Protein AF-A0A1C6E9Y8-F1 (afdb_monomer)

Secondary structure (DSSP, 8-state):
-HHHHHHHHHH-S-HHHHHHHS-GGGTTTTT-TTHHHH----HHHHHHHHHHHHHHTTTTSPPP-PPPP-S-EEEEE--SHHHHHHHHHHHHTT-EEEEEESSSSTTHHHHHS-TT----THHHHSSS----GGGEEE-

Foldseek 3Di:
DQVVLVVLVVVDVCLLQCLQPPPLCVPVQVPAPCCVPPGGDSVSVVSNVSVVVCLVVVVVHDDLDADAAPPAEEEFEALEPVSSRVQVVCRSPRYHYAYEYQDPDRHVVVPPPDPPRDPDPCVVVRDDPCPDPVSYDHD

Nearest PDB structures (foldseek):
  5vj7-assembly1_A  TM=9.027E-01  e=1.328E-08  Pyrococcus furiosus COM1
  5jca-assembly1_L  TM=9.105E-01  e=2.380E-08  Pyrococcus furiosus
  8oh5-assembly1_C  TM=9.027E-01  e=2.982E-07  Sporomusa ovata DSM 2662
  6s6s-assembly1_F  TM=8.915E-01  e=1.366E-05  Az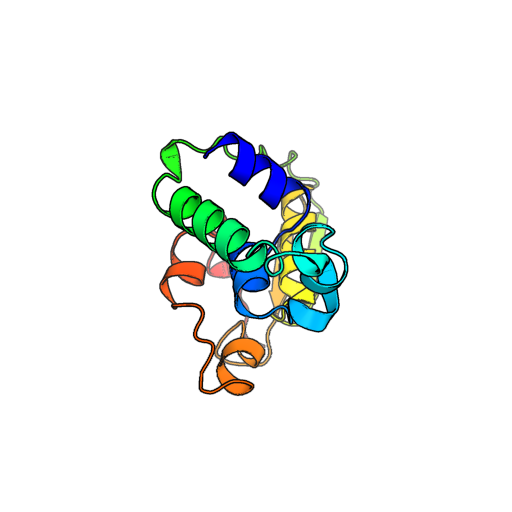ospirillum brasilense
  7mfm-assembly1_I  TM=8.748E-01  e=1.457E-05  Bacillus subtilis

pLDDT: mean 73.69, std 21.44, range [26.52, 92.94]

Sequence (139 aa):
MAAAHVILKSTSNLPAIHGRVRPQESQCGSKCVWGIKAGPVAIGRLEQYVEEWGMVHAEELRKAEAMPANGKKVAVVGSGPAGLTCAGDLAALGYQVTIYEARHTPVACWYTASRSFVCPRRWYGGGAPRWRPSAWRCG

Radius of gyration: 16.83 Å; Cα contacts (8 Å, |Δi|>4): 158; chains: 1; bounding box: 31×36×51 Å

Solvent-accessible surface area (backbone atoms only — not comparable to full-atom values): 8330 Å² total; per-residue (Å²): 107,64,70,59,37,54,56,48,52,76,78,35,88,53,46,69,50,51,26,73,71,54,65,42,76,81,42,75,32,59,72,28,76,53,34,78,79,79,49,44,66,64,55,39,57,52,44,28,49,39,39,56,51,42,68,75,44,49,88,79,44,83,74,80,79,57,43,72,73,67,86,46,77,46,80,38,80,38,50,46,72,68,35,48,44,53,45,51,54,41,38,45,65,12,36,51,62,31,49,34,34,88,54,97,52,75,44,51,75,57,66,69,76,39,98,80,59,78,79,59,71,64,67,77,73,68,71,61,79,82,72,54,76,87,40,58,51,76,113

Structure (mmCIF, N/CA/C/O backbone):
data_AF-A0A1C6E9Y8-F1
#
_entry.id   AF-A0A1C6E9Y8-F1
#
loop_
_atom_site.group_PDB
_atom_site.id
_atom_site.type_symbol
_atom_site.label_atom_id
_atom_site.label_alt_id
_atom_site.label_comp_id
_atom_site.label_asym_id
_atom_site.label_entity_id
_atom_site.label_seq_id
_atom_site.pdbx_PDB_ins_code
_atom_site.Cartn_x
_atom_site.Cartn_y
_atom_site.Cartn_z
_atom_site.occupancy
_atom_site.B_iso_or_equiv
_atom_site.auth_seq_id
_atom_site.auth_comp_id
_atom_site.auth_asym_id
_atom_site.auth_atom_id
_atom_site.pdbx_PDB_model_num
ATOM 1 N N . MET A 1 1 ? 16.032 8.789 -3.364 1.00 84.00 1 MET A N 1
ATOM 2 C CA . MET A 1 1 ? 15.084 7.673 -3.145 1.00 84.00 1 MET A CA 1
ATOM 3 C C . MET A 1 1 ? 13.882 8.074 -2.288 1.00 84.00 1 MET A C 1
ATOM 5 O O . MET A 1 1 ? 12.774 7.700 -2.646 1.00 84.00 1 MET A O 1
ATOM 9 N N . ALA A 1 2 ? 14.045 8.913 -1.255 1.00 85.62 2 ALA A N 1
ATOM 10 C CA . ALA A 1 2 ? 12.938 9.392 -0.411 1.00 85.62 2 ALA A CA 1
ATOM 11 C C . ALA A 1 2 ? 11.728 9.976 -1.176 1.00 85.62 2 ALA A C 1
ATOM 13 O O . ALA A 1 2 ? 10.596 9.578 -0.924 1.00 85.62 2 ALA A O 1
ATOM 14 N N . ALA A 1 3 ? 11.947 10.858 -2.161 1.00 88.00 3 ALA A N 1
ATOM 15 C CA . ALA A 1 3 ? 10.851 11.427 -2.958 1.00 88.00 3 ALA A CA 1
ATOM 16 C C . ALA A 1 3 ? 10.054 10.359 -3.734 1.00 88.00 3 ALA A C 1
ATOM 18 O O . ALA A 1 3 ? 8.828 10.405 -3.773 1.00 88.00 3 ALA A O 1
ATOM 19 N N . ALA A 1 4 ? 10.742 9.360 -4.298 1.00 89.62 4 ALA A N 1
ATOM 20 C CA . ALA A 1 4 ? 10.094 8.248 -4.989 1.00 89.62 4 ALA A CA 1
ATOM 21 C C . ALA A 1 4 ? 9.260 7.395 -4.020 1.00 89.62 4 ALA A C 1
ATOM 23 O O . ALA A 1 4 ? 8.144 7.013 -4.356 1.00 89.62 4 ALA A O 1
ATOM 24 N N . HIS A 1 5 ? 9.757 7.156 -2.803 1.00 88.75 5 HIS A N 1
ATOM 25 C CA . HIS A 1 5 ? 9.009 6.435 -1.773 1.00 88.75 5 HIS A CA 1
ATOM 26 C C . HIS A 1 5 ? 7.716 7.168 -1.379 1.00 88.75 5 HIS A C 1
ATOM 28 O O . HIS A 1 5 ? 6.664 6.544 -1.276 1.00 88.75 5 HIS A O 1
ATOM 34 N N . VAL A 1 6 ? 7.764 8.498 -1.233 1.00 87.25 6 VAL A N 1
ATOM 35 C CA . VAL A 1 6 ? 6.569 9.313 -0.944 1.00 87.25 6 VAL A CA 1
ATOM 36 C C . VAL A 1 6 ? 5.532 9.208 -2.069 1.00 87.25 6 VAL A C 1
ATOM 38 O O . VAL A 1 6 ? 4.350 9.029 -1.786 1.00 87.25 6 VAL A O 1
ATOM 41 N N . ILE A 1 7 ? 5.959 9.261 -3.336 1.00 89.50 7 ILE A N 1
ATOM 42 C CA . ILE A 1 7 ? 5.064 9.118 -4.500 1.00 89.50 7 ILE A CA 1
ATOM 43 C C . ILE A 1 7 ? 4.460 7.705 -4.579 1.00 89.50 7 ILE A C 1
ATOM 45 O O . ILE A 1 7 ? 3.283 7.537 -4.893 1.00 89.50 7 ILE A O 1
ATOM 49 N N . LEU A 1 8 ? 5.243 6.668 -4.277 1.00 88.81 8 LEU A N 1
ATOM 50 C CA . LEU A 1 8 ? 4.727 5.298 -4.255 1.00 88.81 8 LEU A CA 1
ATOM 51 C C . LEU A 1 8 ? 3.692 5.106 -3.143 1.00 88.81 8 LEU A C 1
ATOM 53 O O . LEU A 1 8 ? 2.631 4.534 -3.389 1.00 88.81 8 LEU A O 1
ATOM 57 N N . LYS A 1 9 ? 3.952 5.638 -1.944 1.00 85.38 9 LYS A N 1
ATOM 58 C CA . LYS A 1 9 ? 3.001 5.569 -0.829 1.00 85.38 9 LYS A CA 1
ATOM 59 C C . LYS A 1 9 ? 1.746 6.410 -1.022 1.00 85.38 9 LYS A C 1
ATOM 61 O O . LYS A 1 9 ? 0.713 6.049 -0.473 1.00 85.38 9 LYS A O 1
ATOM 66 N N . SER A 1 10 ? 1.800 7.504 -1.782 1.00 85.06 10 SER A N 1
ATOM 67 C CA . SER A 1 10 ? 0.606 8.327 -2.020 1.00 85.06 10 SER A CA 1
ATOM 68 C C . SER A 1 10 ? -0.418 7.647 -2.932 1.00 85.06 10 SER A C 1
ATOM 70 O O . SER A 1 10 ? -1.597 7.979 -2.883 1.00 85.06 10 SER A O 1
ATOM 72 N N . THR A 1 11 ? 0.022 6.694 -3.757 1.00 86.88 11 THR A N 1
ATOM 73 C CA . THR A 1 11 ? -0.838 5.978 -4.711 1.00 86.88 11 THR A CA 1
ATOM 74 C C . THR A 1 11 ? -1.203 4.572 -4.252 1.00 86.88 11 THR A C 1
ATOM 76 O O . THR A 1 11 ? -2.167 3.990 -4.750 1.00 86.88 11 THR A O 1
ATOM 79 N N . SER A 1 12 ? -0.443 3.996 -3.317 1.00 85.56 12 SER A N 1
ATOM 80 C CA . SER A 1 12 ? -0.657 2.630 -2.868 1.00 85.56 12 SER A CA 1
ATOM 81 C C . SER A 1 12 ? -0.251 2.404 -1.418 1.00 85.56 12 SER A C 1
ATOM 83 O O . SER A 1 12 ? 0.848 2.755 -1.000 1.00 85.56 12 SER A O 1
ATOM 85 N N . ASN A 1 13 ? -1.099 1.685 -0.680 1.00 83.44 13 ASN A N 1
ATOM 86 C CA . ASN A 1 13 ? -0.827 1.304 0.707 1.00 83.44 13 ASN A CA 1
ATOM 87 C C . ASN A 1 13 ? 0.090 0.079 0.847 1.00 83.44 13 ASN A C 1
ATOM 89 O O . ASN A 1 13 ? 0.603 -0.171 1.935 1.00 83.44 13 ASN A O 1
ATOM 93 N N . LEU A 1 14 ? 0.289 -0.704 -0.224 1.00 84.31 14 LEU A N 1
ATOM 94 C CA . LEU A 1 14 ? 1.031 -1.976 -0.192 1.00 84.31 14 LEU A CA 1
ATOM 95 C C . LEU A 1 14 ? 2.096 -2.107 -1.313 1.00 84.31 14 LEU A C 1
ATOM 97 O O . LEU A 1 14 ? 2.175 -3.156 -1.965 1.00 84.31 14 LEU A O 1
ATOM 101 N N . PRO A 1 15 ? 2.953 -1.092 -1.549 1.00 81.94 15 PRO A N 1
ATOM 102 C CA . PRO A 1 15 ? 3.940 -1.109 -2.639 1.00 81.94 15 PRO A CA 1
ATOM 103 C C . PRO A 1 15 ? 4.961 -2.252 -2.502 1.00 81.94 15 PRO A C 1
ATOM 105 O O . PRO A 1 15 ? 5.311 -2.889 -3.495 1.00 81.94 15 PRO A O 1
ATOM 108 N N . ALA A 1 16 ? 5.335 -2.604 -1.264 1.00 79.19 16 ALA A N 1
ATOM 109 C CA . ALA A 1 16 ? 6.188 -3.752 -0.932 1.00 79.19 16 ALA A CA 1
ATOM 110 C C . ALA A 1 16 ? 5.721 -5.070 -1.562 1.00 79.19 16 ALA A C 1
ATOM 112 O O . ALA A 1 16 ? 6.513 -5.968 -1.857 1.00 79.19 16 ALA A O 1
ATOM 113 N N . ILE A 1 17 ? 4.407 -5.218 -1.684 1.00 78.12 17 ILE A N 1
ATOM 114 C CA . ILE A 1 17 ? 3.774 -6.450 -2.122 1.00 78.12 17 ILE A CA 1
ATOM 115 C C . ILE A 1 17 ? 3.512 -6.372 -3.619 1.00 78.12 17 ILE A C 1
ATOM 117 O O . ILE A 1 17 ? 3.854 -7.295 -4.356 1.00 78.12 17 ILE A O 1
ATOM 121 N N . HIS A 1 18 ? 2.977 -5.242 -4.078 1.00 82.88 18 HIS A N 1
ATOM 122 C CA . HIS A 1 18 ? 2.643 -5.008 -5.477 1.00 82.88 18 HIS A CA 1
ATOM 123 C C . HIS A 1 18 ? 3.819 -5.212 -6.435 1.00 82.88 18 HIS A C 1
ATOM 125 O O . HIS A 1 18 ? 3.610 -5.770 -7.512 1.00 82.88 18 HIS A O 1
ATOM 131 N N . GLY A 1 19 ? 5.040 -4.847 -6.035 1.00 82.25 19 GLY A N 1
ATOM 132 C CA . GLY A 1 19 ? 6.234 -5.085 -6.849 1.00 82.25 19 GLY A CA 1
ATOM 133 C C . GLY A 1 19 ? 6.574 -6.570 -7.054 1.00 82.25 19 GLY A C 1
ATOM 134 O O . GLY A 1 19 ? 7.202 -6.919 -8.050 1.00 82.25 19 GLY A O 1
ATOM 135 N N . ARG A 1 20 ? 6.129 -7.455 -6.146 1.00 80.38 20 ARG A N 1
ATOM 136 C CA . ARG A 1 20 ? 6.482 -8.888 -6.132 1.00 80.38 20 ARG A CA 1
ATOM 137 C C . ARG A 1 20 ? 5.422 -9.799 -6.742 1.00 80.38 20 ARG A C 1
ATOM 139 O O . ARG A 1 20 ? 5.781 -10.768 -7.397 1.00 80.38 20 ARG A O 1
ATOM 146 N N . VAL A 1 21 ? 4.139 -9.525 -6.492 1.00 81.19 21 VAL A N 1
ATOM 147 C CA . VAL A 1 21 ? 3.044 -10.445 -6.870 1.00 81.19 21 VAL A CA 1
ATOM 148 C C . VAL A 1 21 ? 2.250 -10.010 -8.095 1.00 81.19 21 VAL A C 1
ATOM 150 O O . VAL A 1 21 ? 1.511 -10.823 -8.646 1.00 81.19 21 VAL A O 1
ATOM 153 N N . ARG A 1 22 ? 2.332 -8.740 -8.517 1.00 82.25 22 ARG A N 1
ATOM 154 C CA . ARG A 1 22 ? 1.536 -8.291 -9.666 1.00 82.25 22 ARG A CA 1
ATOM 155 C C . ARG A 1 22 ? 2.084 -8.902 -10.961 1.00 82.25 22 ARG A C 1
ATOM 157 O O . ARG A 1 22 ? 3.275 -8.717 -11.218 1.00 82.25 22 ARG A O 1
ATOM 164 N N . PRO A 1 23 ? 1.237 -9.534 -11.798 1.00 87.38 23 PRO A N 1
ATOM 165 C CA . PRO A 1 23 ? 1.635 -10.025 -13.117 1.00 87.38 23 PRO A CA 1
ATOM 166 C C . PRO A 1 23 ? 1.927 -8.838 -14.045 1.00 87.38 23 PRO A C 1
ATOM 168 O O . PRO A 1 23 ? 1.019 -8.233 -14.625 1.00 87.38 23 PRO A O 1
ATOM 171 N N . GLN A 1 24 ? 3.204 -8.465 -14.145 1.00 87.62 24 GLN A N 1
ATOM 172 C CA . GLN A 1 24 ? 3.677 -7.272 -14.859 1.00 87.62 24 GLN A CA 1
ATOM 173 C C . GLN A 1 24 ? 3.380 -7.356 -16.362 1.00 87.62 24 GLN A C 1
ATOM 175 O O . GLN A 1 24 ? 3.048 -6.351 -16.994 1.00 87.62 24 GLN A O 1
ATOM 180 N N . GLU A 1 25 ? 3.440 -8.567 -16.906 1.00 84.69 25 GLU A N 1
ATOM 181 C CA . GLU A 1 25 ? 3.184 -8.925 -18.299 1.00 84.69 25 GLU A CA 1
ATOM 182 C C . GLU A 1 25 ? 1.748 -8.652 -18.760 1.00 84.69 25 GLU A C 1
ATOM 184 O O . GLU A 1 25 ? 1.523 -8.473 -19.951 1.00 84.69 25 GLU A O 1
ATOM 189 N N . SER A 1 26 ? 0.788 -8.567 -17.835 1.00 88.31 26 SER A N 1
ATOM 190 C CA . SER A 1 26 ? -0.619 -8.255 -18.137 1.00 88.31 26 SER A CA 1
ATOM 191 C C . SER A 1 26 ? -1.021 -6.824 -17.758 1.00 88.31 26 SER A C 1
ATOM 193 O O . SER A 1 26 ? -2.119 -6.376 -18.079 1.00 88.31 26 SER A O 1
ATOM 195 N N . GLN A 1 27 ? -0.141 -6.093 -17.064 1.00 90.38 27 GLN A N 1
ATOM 196 C CA . GLN A 1 27 ? -0.440 -4.781 -16.483 1.00 90.38 27 GLN A CA 1
ATOM 197 C C . GLN A 1 27 ? 0.521 -3.707 -17.005 1.00 90.38 27 GLN A C 1
ATOM 199 O O . GLN A 1 27 ? 0.693 -3.571 -18.214 1.00 90.38 27 GLN A O 1
ATOM 204 N N . CYS A 1 28 ? 1.124 -2.902 -16.126 1.00 89.19 28 CYS A N 1
ATOM 205 C CA . CYS A 1 28 ? 1.953 -1.756 -16.501 1.00 89.19 28 CYS A CA 1
ATOM 206 C C . CYS A 1 28 ? 3.114 -2.118 -17.446 1.00 89.19 28 CYS A C 1
ATOM 208 O O . CYS A 1 28 ? 3.436 -1.321 -18.325 1.00 89.19 28 CYS A O 1
ATOM 210 N N . GLY A 1 29 ? 3.684 -3.324 -17.339 1.00 86.56 29 GLY A N 1
ATOM 211 C CA . GLY A 1 29 ? 4.717 -3.815 -18.254 1.00 86.56 29 GLY A CA 1
ATOM 212 C C . GLY A 1 29 ? 4.213 -4.043 -19.683 1.0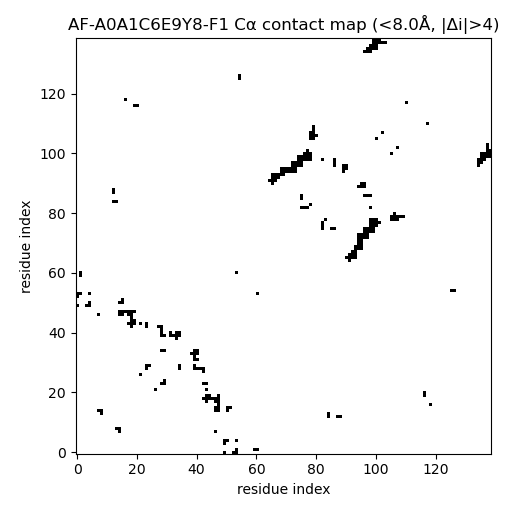0 86.56 29 GLY A C 1
ATOM 213 O O . GLY A 1 29 ? 4.924 -3.718 -20.631 1.00 86.56 29 GLY A O 1
ATOM 214 N N . SER A 1 30 ? 2.970 -4.509 -19.852 1.00 87.75 30 SER A N 1
ATOM 215 C CA . SER A 1 30 ? 2.364 -4.775 -21.172 1.00 87.75 30 SER A CA 1
ATOM 216 C C . SER A 1 30 ? 2.214 -3.523 -22.040 1.00 87.75 30 SER A C 1
ATOM 218 O O . SER A 1 30 ? 2.314 -3.589 -23.261 1.00 87.75 30 SER A O 1
ATOM 220 N N . LYS A 1 31 ? 2.004 -2.363 -21.406 1.00 90.62 31 LYS A N 1
ATOM 22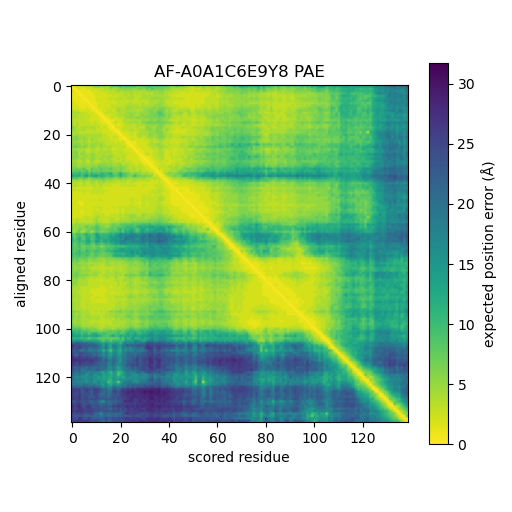1 C CA . LYS A 1 31 ? 1.792 -1.069 -22.076 1.00 90.62 31 LYS A CA 1
ATOM 222 C C . LYS A 1 31 ? 3.071 -0.236 -22.183 1.00 90.62 31 LYS A C 1
ATOM 224 O O . LYS A 1 31 ? 3.021 0.932 -22.561 1.00 90.62 31 LYS A O 1
ATOM 229 N N . CYS A 1 32 ? 4.220 -0.800 -21.817 1.00 91.62 32 CYS A N 1
ATOM 230 C CA . CYS A 1 32 ? 5.487 -0.087 -21.854 1.00 91.62 32 CYS A CA 1
ATOM 231 C C . CYS A 1 32 ? 5.938 0.129 -23.306 1.00 91.62 32 CYS A C 1
ATOM 233 O O . CYS A 1 32 ? 6.221 -0.831 -24.017 1.00 91.62 32 CYS A O 1
ATOM 235 N N . VAL A 1 33 ? 6.092 1.389 -23.729 1.00 91.81 33 VAL A N 1
ATOM 236 C CA . VAL A 1 33 ? 6.566 1.740 -25.085 1.00 91.81 33 VAL A CA 1
ATOM 237 C C . VAL A 1 33 ? 7.958 1.159 -25.368 1.00 91.81 33 VAL A C 1
ATOM 239 O O . VAL A 1 33 ? 8.247 0.736 -26.484 1.00 91.81 33 VAL A O 1
ATOM 242 N N . TRP A 1 34 ? 8.811 1.070 -24.342 1.00 88.94 34 TRP A N 1
ATOM 243 C CA . TRP A 1 34 ? 10.135 0.449 -24.450 1.00 88.94 34 TRP A CA 1
ATOM 244 C C . TRP A 1 34 ? 10.066 -1.070 -24.689 1.00 88.94 34 TRP A C 1
ATOM 246 O O . TRP A 1 34 ? 10.946 -1.641 -25.337 1.00 88.94 34 TRP A O 1
ATOM 256 N N . GLY A 1 35 ? 8.962 -1.697 -24.260 1.00 85.25 35 GLY A N 1
ATOM 257 C CA . GLY A 1 35 ? 8.653 -3.107 -24.490 1.00 85.25 35 GLY A CA 1
ATOM 258 C C . GLY A 1 35 ? 8.633 -3.506 -25.961 1.00 85.25 35 GLY A C 1
ATOM 259 O O . GLY A 1 35 ? 8.991 -4.633 -26.277 1.00 85.25 35 GLY A O 1
ATOM 260 N N . ILE A 1 36 ? 8.317 -2.567 -26.858 1.00 84.31 36 ILE A N 1
ATOM 261 C CA . ILE A 1 36 ? 8.276 -2.796 -28.308 1.00 84.31 36 ILE A CA 1
ATOM 262 C C . ILE A 1 36 ? 9.684 -3.019 -28.889 1.00 84.31 36 ILE A C 1
ATOM 264 O O . ILE A 1 36 ? 9.829 -3.732 -29.876 1.00 84.31 36 ILE A O 1
ATOM 268 N N . LYS A 1 37 ? 10.727 -2.410 -28.301 1.00 85.38 37 LYS A N 1
ATOM 269 C CA . LYS A 1 37 ? 12.084 -2.391 -28.878 1.00 85.38 37 LYS A CA 1
ATOM 270 C C . LYS A 1 37 ? 13.089 -3.287 -28.159 1.00 85.38 37 LYS A C 1
ATOM 272 O O . LYS A 1 37 ? 13.873 -3.951 -28.825 1.00 85.38 37 LYS A O 1
ATOM 277 N N . ALA A 1 38 ? 13.120 -3.263 -26.826 1.00 81.56 38 ALA A N 1
ATOM 278 C CA . ALA A 1 38 ? 14.216 -3.864 -26.052 1.00 81.56 38 ALA A CA 1
ATOM 279 C C . ALA A 1 38 ? 13.755 -4.547 -24.749 1.00 81.56 38 ALA A C 1
ATOM 281 O O . ALA A 1 38 ? 14.567 -4.818 -23.867 1.00 81.56 38 ALA A O 1
ATOM 282 N N . GLY A 1 39 ? 12.454 -4.831 -24.631 1.00 84.88 39 GLY A N 1
ATOM 283 C CA . GLY A 1 39 ? 11.837 -5.397 -23.431 1.00 84.88 39 GLY A CA 1
ATOM 284 C C . GLY A 1 39 ? 11.279 -4.325 -22.485 1.00 84.88 39 GLY A C 1
ATOM 285 O O . GLY A 1 39 ? 11.737 -3.184 -22.493 1.00 84.88 39 GLY A O 1
ATOM 286 N N . PRO A 1 40 ? 10.225 -4.632 -21.711 1.00 90.31 40 PRO A N 1
ATOM 287 C CA . PRO A 1 40 ? 9.567 -3.643 -20.866 1.00 90.31 40 PRO A CA 1
ATOM 288 C C . PRO A 1 40 ? 10.460 -3.235 -19.692 1.00 90.31 40 PRO A C 1
ATOM 290 O O . PRO A 1 40 ? 11.247 -4.029 -19.173 1.00 90.31 40 PRO A O 1
ATOM 293 N N . VAL A 1 41 ? 10.301 -1.994 -19.230 1.00 91.81 41 VAL A N 1
ATOM 294 C CA . VAL A 1 41 ? 10.962 -1.533 -18.003 1.00 91.81 41 VAL A CA 1
ATOM 295 C C . VAL A 1 41 ? 10.498 -2.399 -16.831 1.00 91.81 41 VAL A C 1
ATOM 297 O O . VAL A 1 41 ? 9.305 -2.662 -16.673 1.00 91.81 41 VAL A O 1
ATOM 300 N N . ALA A 1 42 ? 11.437 -2.821 -15.983 1.00 90.50 42 ALA A N 1
ATOM 301 C CA . ALA A 1 42 ? 11.165 -3.653 -14.813 1.00 90.50 42 ALA A CA 1
ATOM 302 C C . ALA A 1 42 ? 10.523 -2.847 -13.661 1.00 90.50 42 ALA A C 1
ATOM 304 O O . ALA A 1 42 ? 11.096 -2.730 -12.578 1.00 90.50 42 ALA A O 1
ATOM 305 N N . ILE A 1 43 ? 9.329 -2.291 -13.894 1.00 91.50 43 ILE A N 1
ATOM 306 C CA . ILE A 1 43 ? 8.617 -1.387 -12.973 1.00 91.50 43 ILE A CA 1
ATOM 307 C C . ILE A 1 43 ? 8.406 -2.045 -11.605 1.00 91.50 43 ILE A C 1
ATOM 309 O O . ILE A 1 43 ? 8.785 -1.459 -10.596 1.00 91.50 43 ILE A O 1
ATOM 313 N N . GLY A 1 44 ? 7.907 -3.285 -11.552 1.00 89.25 44 GLY A N 1
ATOM 314 C CA . GLY A 1 44 ? 7.711 -3.995 -10.280 1.00 89.25 44 GLY A CA 1
ATOM 315 C C . GLY A 1 44 ? 8.992 -4.155 -9.444 1.00 89.25 44 GLY A C 1
ATOM 316 O O . GLY A 1 44 ? 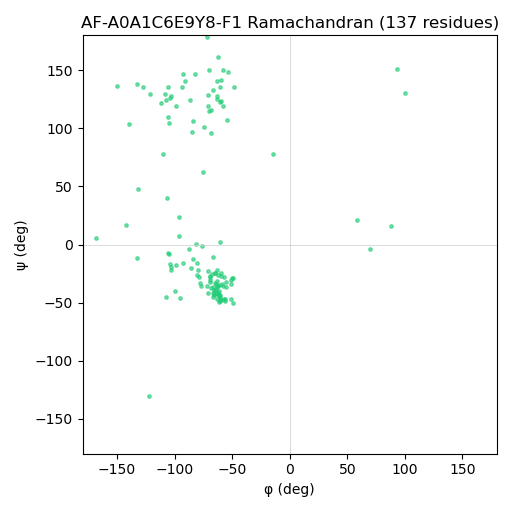8.951 -4.014 -8.223 1.00 89.25 44 GLY A O 1
ATOM 317 N N . ARG A 1 45 ? 10.156 -4.356 -10.086 1.00 89.06 45 ARG A N 1
ATOM 318 C CA . ARG A 1 45 ? 11.451 -4.423 -9.380 1.00 89.06 45 ARG A CA 1
ATOM 319 C C . ARG A 1 45 ? 11.899 -3.057 -8.866 1.00 89.06 45 ARG A C 1
ATOM 321 O O . ARG A 1 45 ? 12.483 -2.985 -7.791 1.00 89.06 45 ARG A O 1
ATOM 328 N N . LEU A 1 46 ? 11.617 -1.987 -9.610 1.00 91.94 46 LEU A N 1
ATOM 329 C CA . LEU A 1 46 ? 11.889 -0.619 -9.165 1.00 91.94 46 LEU A CA 1
ATOM 330 C C . LEU A 1 46 ? 11.009 -0.244 -7.966 1.00 91.94 46 LEU A C 1
ATOM 332 O O . LEU A 1 46 ? 11.525 0.275 -6.981 1.00 91.94 46 LEU A O 1
ATOM 336 N N . GLU A 1 47 ? 9.711 -0.564 -8.011 1.00 90.75 47 GLU A N 1
ATOM 337 C CA . GLU A 1 47 ? 8.786 -0.382 -6.882 1.00 90.75 47 GLU A CA 1
ATOM 338 C C . GLU A 1 47 ? 9.278 -1.135 -5.639 1.00 90.75 47 GLU A C 1
ATOM 340 O O . GLU A 1 47 ? 9.349 -0.566 -4.549 1.00 90.75 47 GLU A O 1
ATOM 345 N N . GLN A 1 48 ? 9.682 -2.398 -5.816 1.00 88.38 48 GLN A N 1
ATOM 346 C CA . GLN A 1 48 ? 10.241 -3.210 -4.739 1.00 88.38 48 GLN A CA 1
ATOM 347 C C . GLN A 1 48 ? 11.510 -2.577 -4.153 1.00 88.38 48 GLN A C 1
ATOM 349 O O . GLN A 1 48 ? 11.623 -2.474 -2.935 1.00 88.38 48 GLN A O 1
ATOM 354 N N . TYR A 1 49 ? 12.447 -2.145 -4.998 1.00 90.75 49 TYR A N 1
ATOM 355 C CA . TYR A 1 49 ? 13.711 -1.561 -4.554 1.00 90.75 49 TYR A CA 1
ATOM 356 C C . TYR A 1 49 ? 13.511 -0.270 -3.752 1.00 90.75 49 TYR A C 1
ATOM 358 O O . TYR A 1 49 ? 14.129 -0.088 -2.705 1.00 90.75 49 TYR A O 1
ATOM 366 N N . VAL A 1 50 ? 12.627 0.622 -4.210 1.00 90.81 50 VAL A N 1
ATOM 367 C CA . VAL A 1 50 ? 12.347 1.882 -3.505 1.00 90.81 50 VAL A CA 1
ATOM 368 C C . VAL A 1 50 ? 11.725 1.618 -2.134 1.00 90.81 50 VAL A C 1
ATOM 370 O O . VAL A 1 50 ? 12.068 2.297 -1.166 1.00 90.81 50 VAL A O 1
ATOM 373 N N . GLU A 1 51 ? 10.845 0.624 -2.025 1.00 87.06 51 GLU A N 1
ATOM 374 C CA . GLU A 1 51 ? 10.254 0.257 -0.740 1.00 87.06 51 GLU A CA 1
ATOM 375 C C . GLU A 1 51 ? 11.264 -0.424 0.193 1.00 87.06 51 GLU A C 1
ATOM 377 O O . GLU A 1 51 ? 11.318 -0.103 1.377 1.00 87.06 51 GLU A O 1
ATOM 382 N N . GLU A 1 52 ? 12.106 -1.318 -0.332 1.00 86.94 52 GLU A N 1
ATOM 383 C CA . GLU A 1 52 ? 13.219 -1.928 0.409 1.00 86.94 52 GLU A CA 1
ATOM 384 C C . GLU A 1 52 ? 14.157 -0.868 0.979 1.00 86.94 52 GLU A C 1
ATOM 386 O O . GLU A 1 52 ? 14.483 -0.904 2.167 1.00 86.94 52 GLU A O 1
ATOM 391 N N . TRP A 1 53 ? 14.527 0.110 0.154 1.00 89.62 53 TRP A N 1
ATOM 392 C CA . TRP A 1 53 ? 15.323 1.250 0.582 1.00 89.62 53 TRP A CA 1
ATOM 393 C C . TRP A 1 53 ? 14.604 2.055 1.674 1.00 89.62 53 TRP A C 1
ATOM 395 O O . TRP A 1 53 ? 15.205 2.344 2.708 1.00 89.62 53 TRP A O 1
ATOM 405 N N . GLY A 1 54 ? 13.314 2.359 1.490 1.00 86.69 54 GLY A N 1
ATOM 406 C CA . GLY A 1 54 ? 12.518 3.138 2.442 1.00 86.69 54 GLY A CA 1
ATOM 407 C C . GLY A 1 54 ? 12.321 2.455 3.798 1.00 86.69 54 GLY A C 1
ATOM 408 O O . GLY A 1 54 ? 12.302 3.128 4.824 1.00 86.69 54 GLY A O 1
ATOM 409 N N . MET A 1 55 ? 12.236 1.123 3.840 1.00 81.50 55 MET A N 1
ATOM 410 C CA . MET A 1 55 ? 12.172 0.403 5.115 1.00 81.50 55 MET A CA 1
ATOM 411 C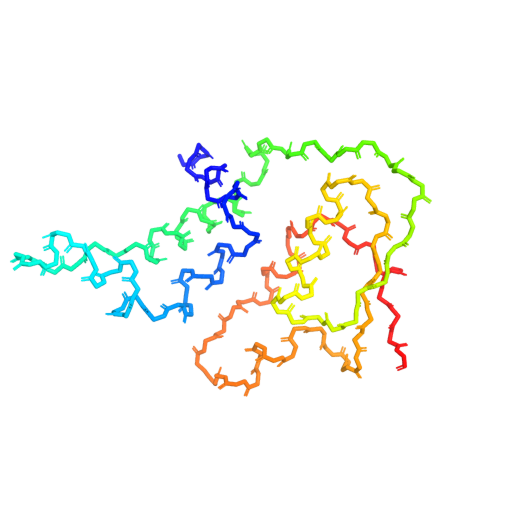 C . MET A 1 55 ? 13.483 0.444 5.903 1.00 81.50 55 MET A C 1
ATOM 413 O O . MET A 1 55 ? 13.453 0.364 7.129 1.00 81.50 55 MET A O 1
ATOM 417 N N . VAL A 1 56 ? 14.624 0.484 5.210 1.00 86.81 56 VAL A N 1
ATOM 418 C CA . VAL A 1 56 ? 15.945 0.546 5.852 1.00 86.81 56 VAL A CA 1
ATOM 419 C C . VAL A 1 56 ? 16.241 1.956 6.358 1.00 86.81 56 VAL A C 1
ATOM 421 O O . VAL A 1 56 ? 16.812 2.073 7.431 1.00 86.81 56 VAL A O 1
ATOM 424 N N . HIS A 1 57 ? 15.801 2.986 5.630 1.00 86.25 57 HIS A N 1
ATOM 425 C CA . HIS A 1 57 ? 16.050 4.404 5.932 1.00 86.25 57 HIS A CA 1
ATOM 426 C C . HIS A 1 57 ? 14.782 5.083 6.474 1.00 86.25 57 HIS A C 1
ATOM 428 O O . HIS A 1 57 ? 14.421 6.195 6.081 1.00 86.25 57 HIS A O 1
ATOM 434 N N . ALA A 1 58 ? 14.033 4.379 7.327 1.00 79.25 58 ALA A N 1
ATOM 435 C CA . ALA A 1 58 ? 12.718 4.821 7.791 1.00 79.25 58 ALA A CA 1
ATOM 436 C C . ALA A 1 58 ? 12.774 6.141 8.584 1.00 79.25 58 ALA A C 1
ATOM 438 O O . ALA A 1 58 ? 11.796 6.887 8.617 1.00 79.25 58 ALA A O 1
ATOM 439 N N . GLU A 1 59 ? 13.910 6.436 9.211 1.00 77.19 59 GLU A N 1
ATOM 440 C CA . GLU A 1 59 ? 14.224 7.685 9.905 1.00 77.19 59 GLU A CA 1
ATOM 441 C C . GLU A 1 59 ? 14.396 8.888 8.968 1.00 77.19 59 GLU A C 1
ATOM 443 O O . GLU A 1 59 ? 14.113 10.015 9.371 1.00 77.19 59 GLU A O 1
ATOM 448 N N . GLU A 1 60 ? 14.796 8.658 7.716 1.00 76.25 60 GLU A N 1
ATOM 449 C CA . GLU A 1 60 ? 14.944 9.699 6.690 1.00 76.25 60 GLU A CA 1
ATOM 450 C C . GLU A 1 60 ? 13.613 10.022 5.993 1.00 76.25 60 GLU A C 1
ATOM 452 O O . GLU A 1 60 ? 13.482 11.021 5.278 1.00 76.25 60 GLU A O 1
ATOM 457 N N . LEU A 1 61 ? 12.597 9.182 6.195 1.00 77.38 61 LEU A N 1
ATOM 458 C CA . LEU A 1 61 ? 11.272 9.373 5.632 1.00 77.38 61 LEU A CA 1
ATOM 459 C C . LEU A 1 61 ? 10.422 10.251 6.551 1.00 77.38 61 LEU A C 1
ATOM 461 O O . LEU A 1 61 ? 10.167 9.928 7.713 1.00 77.38 61 LEU A O 1
ATOM 465 N N . ARG A 1 62 ? 9.894 11.351 6.000 1.00 65.00 62 ARG A N 1
ATOM 466 C CA . ARG A 1 62 ? 8.842 12.121 6.673 1.00 65.00 62 ARG A CA 1
ATOM 467 C C . ARG A 1 62 ? 7.654 11.201 6.940 1.00 65.00 62 ARG A C 1
ATOM 469 O O . ARG A 1 62 ? 7.044 10.674 6.010 1.00 65.00 62 ARG A O 1
ATOM 476 N N . LYS A 1 63 ? 7.315 11.026 8.218 1.00 64.88 63 LYS A N 1
ATOM 477 C CA . LYS A 1 63 ? 6.072 10.361 8.610 1.00 64.88 63 LYS A CA 1
ATOM 478 C C . LYS A 1 63 ? 4.912 11.206 8.099 1.00 64.88 63 LYS A C 1
ATOM 480 O O . LYS A 1 63 ? 4.878 12.406 8.357 1.00 64.88 63 LYS A O 1
ATOM 485 N N . ALA A 1 64 ? 3.984 10.581 7.380 1.00 65.38 64 ALA A N 1
ATOM 486 C CA . ALA A 1 64 ? 2.710 11.219 7.095 1.00 65.38 64 ALA A CA 1
ATOM 487 C C . ALA A 1 64 ? 2.041 11.531 8.440 1.00 65.38 64 ALA A C 1
ATOM 489 O O . ALA A 1 64 ? 1.899 10.639 9.282 1.00 65.38 64 ALA A O 1
ATOM 490 N N . GLU A 1 65 ? 1.706 12.798 8.666 1.00 64.31 65 GLU A N 1
ATOM 491 C CA . GLU A 1 65 ? 0.969 13.195 9.857 1.00 64.31 65 GLU A CA 1
ATOM 492 C C . GLU A 1 65 ? -0.440 12.618 9.739 1.00 64.31 65 GLU A C 1
ATOM 494 O O . GLU A 1 65 ? -1.183 12.937 8.812 1.00 64.31 65 GLU A O 1
ATOM 499 N N . ALA A 1 66 ? -0.782 11.705 10.648 1.00 67.38 66 ALA A N 1
ATOM 500 C CA . ALA A 1 66 ? -2.149 11.228 10.751 1.00 67.38 66 ALA A CA 1
ATOM 501 C C . ALA A 1 66 ? -3.042 12.405 11.149 1.00 67.38 66 ALA A C 1
ATOM 503 O O . ALA A 1 66 ? -2.660 13.225 11.990 1.00 67.38 66 ALA A O 1
ATOM 504 N N . MET A 1 67 ? -4.238 12.467 10.566 1.00 80.69 67 MET A N 1
ATOM 505 C CA . MET A 1 67 ? -5.227 13.448 10.991 1.00 80.69 67 MET A CA 1
ATOM 506 C C . MET A 1 67 ? -5.534 13.280 12.491 1.00 80.69 67 MET A C 1
ATOM 508 O O . MET A 1 67 ? -5.445 12.163 13.021 1.00 80.69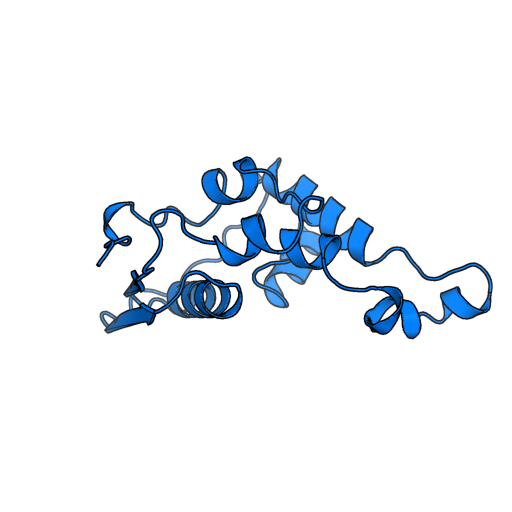 67 MET A O 1
ATOM 512 N N . PRO A 1 68 ? -5.899 14.369 13.194 1.00 81.62 68 PRO A N 1
ATOM 513 C CA . PRO A 1 68 ? -6.325 14.283 14.584 1.00 81.62 68 PRO A CA 1
ATOM 514 C C . PRO A 1 68 ? -7.458 13.263 14.745 1.00 81.62 68 PRO A C 1
ATOM 516 O O . PRO A 1 68 ? -8.257 13.036 13.839 1.00 81.62 68 PRO A O 1
ATOM 519 N N . ALA A 1 69 ? -7.508 12.616 15.909 1.00 84.44 69 ALA A N 1
ATOM 520 C CA . ALA A 1 69 ? -8.448 11.530 16.143 1.00 84.44 69 ALA A CA 1
ATOM 521 C C . ALA A 1 69 ? -9.902 12.024 16.065 1.00 84.44 69 ALA A C 1
ATOM 523 O O . ALA A 1 69 ? -10.315 12.889 16.834 1.00 84.44 69 ALA A O 1
ATOM 524 N N . ASN A 1 70 ? -10.709 11.396 15.208 1.00 83.94 70 ASN A N 1
ATOM 525 C CA . ASN A 1 70 ? -12.112 11.771 14.990 1.00 83.94 70 ASN A CA 1
ATOM 526 C C . ASN A 1 70 ? -13.069 11.203 16.057 1.00 83.94 70 ASN A C 1
ATOM 528 O O . ASN A 1 70 ? -14.285 11.342 15.939 1.00 83.94 70 ASN A O 1
ATOM 532 N N . GLY A 1 71 ? -12.554 10.466 17.050 1.00 87.94 71 GLY A N 1
ATOM 533 C CA . GLY A 1 71 ? -13.339 9.826 18.118 1.00 87.94 71 GLY A CA 1
ATOM 534 C C . GLY A 1 71 ? -14.225 8.647 17.679 1.00 87.94 71 GLY A C 1
ATOM 535 O O . GLY A 1 71 ? -14.842 7.994 18.518 1.00 87.94 71 GLY A O 1
ATOM 536 N N . LYS A 1 72 ? -14.283 8.338 16.378 1.00 90.50 72 LYS A N 1
ATOM 537 C CA . LYS A 1 72 ? -15.095 7.255 15.805 1.00 90.50 72 LYS A CA 1
ATOM 538 C C . LYS A 1 72 ? -14.306 5.944 15.724 1.00 90.50 72 LYS A C 1
ATOM 540 O O . LYS A 1 72 ? -13.126 5.942 15.366 1.00 90.50 72 LYS A O 1
ATOM 545 N N . LYS A 1 73 ? -14.979 4.828 16.023 1.00 92.75 73 LYS A N 1
ATOM 546 C CA . LYS A 1 73 ? -14.418 3.467 15.994 1.00 92.75 73 LYS A CA 1
ATOM 547 C C . LYS A 1 73 ? -14.932 2.696 14.783 1.00 92.75 73 LYS A C 1
ATOM 549 O O . LYS A 1 73 ? -16.128 2.730 14.511 1.00 92.75 73 LYS A O 1
ATOM 554 N N . VAL A 1 74 ? -14.040 1.985 14.097 1.00 92.94 74 VAL A N 1
ATOM 555 C CA . VAL A 1 74 ? -14.372 1.146 12.936 1.00 92.94 74 VAL A CA 1
ATOM 556 C C . VAL A 1 74 ? -13.819 -0.260 13.146 1.00 92.94 74 VAL A C 1
ATOM 558 O O . VAL A 1 74 ? -12.677 -0.431 13.570 1.00 92.94 74 VAL A O 1
ATOM 561 N N . ALA A 1 75 ? -14.632 -1.268 12.844 1.00 92.75 75 ALA A N 1
ATOM 562 C CA . ALA A 1 75 ? -14.224 -2.665 12.829 1.00 92.75 75 ALA A CA 1
ATOM 563 C C . ALA A 1 75 ? -14.046 -3.127 11.378 1.00 92.75 75 ALA A C 1
ATOM 565 O O . ALA A 1 75 ? -14.961 -2.987 10.570 1.00 92.75 75 ALA A O 1
ATOM 566 N N . VAL A 1 76 ? -12.880 -3.682 11.056 1.00 90.94 76 VAL A N 1
ATOM 567 C CA . VAL A 1 76 ? -12.590 -4.310 9.763 1.00 90.94 76 VAL A CA 1
ATOM 568 C C . VAL A 1 76 ? -12.536 -5.816 9.976 1.00 90.94 76 VAL A C 1
ATOM 570 O O . VAL A 1 76 ? -11.775 -6.294 10.814 1.00 90.94 76 VAL A O 1
ATOM 573 N N . VAL A 1 77 ? -13.346 -6.567 9.234 1.00 90.75 77 VAL A N 1
ATOM 574 C CA . VAL A 1 77 ? -13.374 -8.033 9.307 1.00 90.75 77 VAL A CA 1
ATOM 575 C C . VAL A 1 77 ? -12.541 -8.599 8.157 1.00 90.75 77 VAL A C 1
ATOM 577 O O . VAL A 1 77 ? -12.846 -8.370 6.990 1.00 90.75 77 VAL A O 1
ATOM 580 N N . GLY A 1 78 ? -11.489 -9.338 8.498 1.00 85.88 78 GLY A N 1
ATOM 581 C CA . GLY A 1 78 ? -10.530 -9.940 7.578 1.00 85.88 78 GLY A CA 1
ATOM 582 C C . GLY A 1 78 ? -9.230 -9.141 7.452 1.00 85.88 78 GLY A C 1
ATOM 583 O O . GLY A 1 78 ? -9.219 -7.946 7.171 1.00 85.88 78 GLY A O 1
ATOM 584 N N . SER A 1 79 ? -8.104 -9.839 7.593 1.00 85.44 79 SER A N 1
ATOM 585 C CA . SER A 1 79 ? -6.735 -9.306 7.487 1.00 85.44 79 SER A CA 1
ATOM 586 C C . SER A 1 79 ? -6.110 -9.490 6.092 1.00 85.44 79 SER A C 1
ATOM 588 O O . SER A 1 79 ? -4.889 -9.535 5.932 1.00 85.44 79 SER A O 1
ATOM 590 N N . GLY A 1 80 ? -6.948 -9.634 5.060 1.00 85.12 80 GLY A N 1
ATOM 591 C CA . GLY A 1 80 ? -6.518 -9.708 3.660 1.00 85.12 80 GLY A CA 1
ATOM 592 C C . GLY A 1 80 ? -6.028 -8.360 3.099 1.00 85.12 80 GLY A C 1
ATOM 593 O O . GLY A 1 80 ? -6.094 -7.350 3.801 1.00 85.12 80 GLY A O 1
ATOM 594 N N . PRO A 1 81 ? -5.580 -8.307 1.824 1.00 84.50 81 PRO A N 1
ATOM 595 C CA . PRO A 1 81 ? -5.166 -7.061 1.161 1.00 84.50 81 PRO A CA 1
ATOM 596 C C . PRO A 1 81 ? -6.203 -5.951 1.320 1.00 84.50 81 PRO A C 1
ATOM 598 O O . PRO A 1 81 ? -5.877 -4.864 1.776 1.00 84.50 81 PRO A O 1
ATOM 601 N N . ALA A 1 82 ? -7.466 -6.260 1.013 1.00 87.56 82 ALA A N 1
ATOM 602 C CA . ALA A 1 82 ? -8.558 -5.297 1.076 1.00 87.56 82 ALA A CA 1
ATOM 603 C C . ALA A 1 82 ? -8.762 -4.736 2.493 1.00 87.56 82 ALA A C 1
ATOM 605 O O . ALA A 1 82 ? -8.877 -3.525 2.666 1.00 87.56 82 ALA A O 1
ATOM 606 N N . GLY A 1 83 ? -8.750 -5.606 3.510 1.00 88.31 83 GLY A N 1
ATOM 607 C CA . GLY A 1 83 ? -8.917 -5.200 4.906 1.00 88.31 83 GLY A CA 1
ATOM 608 C C . GLY A 1 83 ? -7.755 -4.345 5.411 1.00 88.31 83 GLY A C 1
ATOM 609 O O . GLY A 1 83 ? -7.978 -3.316 6.041 1.00 88.31 83 GLY A O 1
ATOM 610 N N . LEU A 1 84 ? -6.515 -4.713 5.077 1.00 86.50 84 LEU A N 1
ATOM 611 C CA . LEU A 1 84 ? -5.328 -3.945 5.462 1.00 86.50 84 LEU A CA 1
ATOM 612 C C . LEU A 1 84 ? -5.259 -2.579 4.779 1.00 86.50 84 LEU A C 1
ATOM 614 O O . LEU A 1 84 ? -4.929 -1.594 5.436 1.00 86.50 84 LEU A O 1
ATOM 618 N N . THR A 1 85 ? -5.583 -2.508 3.486 1.00 88.69 85 THR A N 1
ATOM 619 C CA . THR A 1 85 ? -5.654 -1.238 2.753 1.00 88.69 85 THR A CA 1
ATOM 620 C C . THR A 1 85 ? -6.715 -0.330 3.368 1.00 88.69 85 THR A C 1
ATOM 622 O O . THR A 1 85 ? -6.399 0.799 3.727 1.00 88.69 85 THR A O 1
ATOM 625 N N . CYS A 1 86 ? -7.928 -0.848 3.590 1.00 90.69 86 CYS A N 1
ATOM 626 C CA . CYS A 1 86 ? -9.021 -0.090 4.198 1.00 90.69 86 CYS A CA 1
ATOM 627 C C . CYS A 1 86 ? -8.673 0.395 5.615 1.00 90.69 86 CYS A C 1
ATOM 629 O O . CYS A 1 86 ? -8.903 1.556 5.952 1.00 90.69 86 CYS A O 1
ATOM 631 N N . ALA A 1 87 ? -8.072 -0.468 6.438 1.00 89.50 87 ALA A N 1
ATOM 632 C CA . ALA A 1 87 ? -7.648 -0.099 7.781 1.00 89.50 87 ALA A CA 1
ATOM 633 C C . ALA A 1 87 ? -6.571 0.995 7.771 1.00 89.50 87 ALA A C 1
ATOM 635 O O . ALA A 1 87 ? -6.646 1.920 8.578 1.00 89.50 87 ALA A O 1
ATOM 636 N N . GLY A 1 88 ? -5.598 0.908 6.857 1.00 86.75 88 GLY A N 1
ATOM 637 C CA . GLY A 1 88 ? -4.550 1.914 6.678 1.00 86.75 88 GLY A CA 1
ATOM 638 C C . GLY A 1 88 ? -5.106 3.292 6.317 1.00 86.75 88 GLY A C 1
ATOM 639 O O . GLY A 1 88 ? -4.765 4.269 6.984 1.00 86.75 88 GLY A O 1
ATOM 640 N N . ASP A 1 89 ? -6.014 3.358 5.340 1.00 88.81 89 ASP A N 1
ATOM 641 C CA . ASP A 1 89 ? -6.651 4.613 4.914 1.00 88.81 89 ASP A CA 1
ATOM 642 C C . ASP A 1 89 ? -7.477 5.242 6.039 1.00 88.81 89 ASP A C 1
ATOM 644 O O . ASP A 1 89 ? -7.347 6.426 6.349 1.00 88.81 89 ASP A O 1
ATOM 648 N N . LEU A 1 90 ? -8.299 4.436 6.713 1.00 89.56 90 LEU A N 1
ATOM 649 C CA . LEU A 1 90 ? -9.117 4.902 7.831 1.00 89.56 90 LEU A CA 1
ATOM 650 C C . LEU A 1 90 ? -8.262 5.387 9.011 1.00 89.56 90 LEU A C 1
ATOM 652 O O . LEU A 1 90 ? -8.611 6.377 9.655 1.00 89.56 90 LEU A O 1
ATOM 656 N N . ALA A 1 91 ? -7.131 4.738 9.287 1.00 86.75 91 ALA A N 1
ATOM 657 C CA . ALA A 1 91 ? -6.209 5.205 10.317 1.00 86.75 91 ALA A CA 1
ATOM 658 C C . ALA A 1 91 ? -5.513 6.517 9.928 1.00 86.75 91 ALA A C 1
ATOM 660 O O . ALA A 1 91 ? -5.357 7.385 10.785 1.00 86.75 91 ALA A O 1
ATOM 661 N N . ALA A 1 92 ? -5.151 6.701 8.653 1.00 85.38 92 ALA A N 1
ATOM 662 C CA . ALA A 1 92 ? -4.603 7.967 8.160 1.00 85.38 92 ALA A CA 1
ATOM 663 C C . ALA A 1 92 ? -5.609 9.126 8.309 1.00 85.38 92 ALA A C 1
ATOM 665 O O . ALA A 1 92 ? -5.227 10.238 8.673 1.00 85.38 92 ALA A O 1
ATOM 666 N N . LEU A 1 93 ? -6.902 8.837 8.122 1.00 88.19 93 LEU A N 1
ATOM 667 C CA . LEU A 1 93 ? -8.015 9.771 8.325 1.00 88.19 93 LEU A CA 1
ATOM 668 C C . LEU A 1 93 ? -8.374 10.022 9.805 1.00 88.19 93 LEU A C 1
ATOM 670 O O . LEU A 1 93 ? -9.296 10.790 10.077 1.00 88.19 93 LEU A O 1
ATOM 674 N N . GLY A 1 94 ? -7.690 9.387 10.764 1.00 86.44 94 GLY A N 1
ATOM 675 C CA . GLY A 1 94 ? -7.895 9.615 12.201 1.00 86.44 94 GLY A CA 1
ATOM 676 C C . GLY A 1 94 ? -8.988 8.754 12.853 1.00 86.44 94 GLY A C 1
ATOM 677 O O . GLY A 1 94 ? -9.439 9.066 13.959 1.00 86.44 94 GLY A O 1
ATOM 678 N N . TYR A 1 95 ? -9.442 7.673 12.206 1.00 89.12 95 TYR A N 1
ATOM 679 C CA . TYR A 1 95 ? -10.374 6.710 12.810 1.00 89.12 95 TYR A CA 1
ATOM 680 C C . TYR A 1 95 ? -9.650 5.686 13.691 1.00 89.12 95 TYR A C 1
ATOM 682 O O . TYR A 1 95 ? -8.543 5.240 13.389 1.00 89.12 95 TYR A O 1
ATOM 690 N N . GLN A 1 96 ? -10.309 5.238 14.763 1.00 89.50 96 GLN A N 1
ATOM 691 C CA . GLN A 1 96 ? -9.810 4.132 15.578 1.00 89.50 96 GLN A CA 1
ATOM 692 C C . GLN A 1 96 ? -10.246 2.795 14.967 1.00 89.50 96 GLN A C 1
ATOM 694 O O . GLN A 1 96 ? -11.367 2.335 15.192 1.00 89.50 96 GLN A O 1
ATOM 699 N N . VAL A 1 97 ? -9.357 2.174 14.191 1.00 89.44 97 VAL A N 1
ATOM 700 C CA . VAL A 1 97 ? -9.638 0.917 13.483 1.00 89.44 97 VAL A CA 1
ATOM 701 C C . VAL A 1 97 ? -9.206 -0.303 14.299 1.00 89.44 97 VAL A C 1
ATOM 703 O O . VAL A 1 97 ? -8.113 -0.331 14.863 1.00 89.44 97 VAL A O 1
ATOM 706 N N . THR A 1 98 ? -10.062 -1.324 14.348 1.00 90.12 98 THR A N 1
ATOM 707 C CA . THR A 1 98 ? -9.785 -2.648 14.930 1.00 90.12 98 THR A CA 1
ATOM 708 C C . THR A 1 98 ? -9.977 -3.708 13.851 1.00 90.12 98 THR A C 1
ATOM 710 O O . THR A 1 98 ? -11.012 -3.705 13.186 1.00 90.12 98 THR A O 1
ATOM 713 N N . ILE A 1 99 ? -9.000 -4.597 13.661 1.00 87.75 99 ILE A N 1
ATOM 714 C CA . ILE A 1 99 ? -9.071 -5.662 12.652 1.00 87.75 99 ILE A CA 1
ATOM 715 C C . ILE A 1 99 ? -9.392 -6.980 13.357 1.00 87.75 99 ILE A C 1
ATOM 717 O O . ILE A 1 99 ? -8.701 -7.374 14.297 1.00 87.75 99 ILE A O 1
ATOM 721 N N .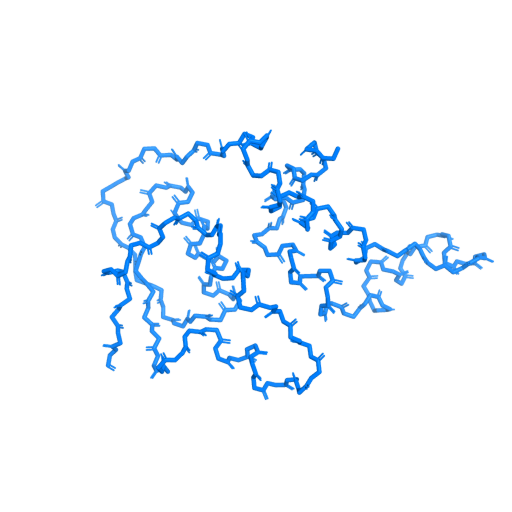 TYR A 1 100 ? -10.424 -7.666 12.881 1.00 88.19 100 TYR A N 1
ATOM 722 C CA . TYR A 1 100 ? -10.846 -8.978 13.358 1.00 88.19 100 TYR A CA 1
ATOM 723 C C . TYR A 1 100 ? -10.510 -10.027 12.306 1.00 88.19 100 TYR A C 1
ATOM 725 O O . TYR A 1 100 ? -10.849 -9.866 11.137 1.00 88.19 100 TYR A O 1
ATOM 733 N N . GLU A 1 101 ? -9.846 -11.103 12.706 1.00 85.25 101 GLU A N 1
ATOM 734 C CA . GLU A 1 101 ? -9.449 -12.194 11.819 1.00 85.25 101 GLU A CA 1
ATOM 735 C C . GLU A 1 101 ? -9.811 -13.528 12.473 1.00 85.25 101 GLU A C 1
ATOM 737 O O . GLU A 1 101 ? -9.626 -13.699 13.676 1.00 85.25 101 GLU A O 1
ATOM 742 N N . ALA A 1 102 ? -10.334 -14.463 11.677 1.00 78.69 102 ALA A N 1
ATOM 743 C CA . ALA A 1 102 ? -10.755 -15.778 12.157 1.00 78.69 102 ALA A CA 1
ATOM 744 C C . ALA A 1 102 ? -9.569 -16.743 12.323 1.00 78.69 102 ALA A C 1
ATOM 746 O O . ALA A 1 102 ? -9.653 -17.743 13.031 1.00 78.69 102 ALA A O 1
ATOM 747 N N . ARG A 1 103 ? -8.453 -16.479 11.637 1.00 74.56 103 ARG A N 1
ATOM 748 C CA . ARG A 1 103 ? -7.241 -17.302 11.698 1.00 74.56 103 ARG A CA 1
ATOM 749 C C . ARG A 1 103 ? -6.261 -16.798 12.759 1.00 74.56 103 ARG A C 1
ATOM 751 O O . ARG A 1 103 ? -6.077 -15.603 12.947 1.00 74.56 103 ARG A O 1
ATOM 758 N N . HIS A 1 104 ? -5.536 -17.738 13.372 1.00 74.19 104 HIS A N 1
ATOM 759 C CA . HIS A 1 104 ? -4.479 -17.464 14.359 1.00 74.19 104 HIS A CA 1
ATOM 760 C C . HIS A 1 104 ? -3.333 -16.593 13.811 1.00 74.19 104 HIS A C 1
ATOM 762 O O . HIS A 1 104 ? -2.612 -15.951 14.571 1.00 74.19 104 HIS A O 1
ATOM 768 N N . THR A 1 105 ? -3.134 -16.606 12.492 1.00 66.81 105 THR A N 1
ATOM 769 C CA . THR A 1 105 ? -2.166 -15.767 11.794 1.00 66.81 105 THR A CA 1
ATOM 770 C C . THR A 1 105 ? -2.907 -14.743 10.936 1.00 66.81 105 THR A C 1
ATOM 772 O O . THR A 1 105 ? -3.664 -15.141 10.042 1.00 66.81 105 THR A O 1
ATOM 775 N N . PRO A 1 106 ? -2.673 -13.433 11.145 1.00 62.09 106 PRO A N 1
ATOM 776 C CA . PRO A 1 106 ? -3.124 -12.431 10.193 1.00 62.09 106 PRO A CA 1
ATOM 777 C C . PRO A 1 106 ? -2.434 -12.675 8.846 1.00 62.09 106 PRO A C 1
ATOM 779 O O . PRO A 1 106 ? -1.417 -13.369 8.775 1.00 62.09 106 PRO A O 1
ATOM 782 N N . VAL A 1 107 ? -2.980 -12.125 7.762 1.00 62.00 107 VAL A N 1
ATOM 783 C CA . VAL A 1 107 ? -2.433 -12.258 6.400 1.00 62.00 107 VAL A CA 1
ATOM 784 C C . VAL A 1 107 ? -2.306 -13.705 5.882 1.00 62.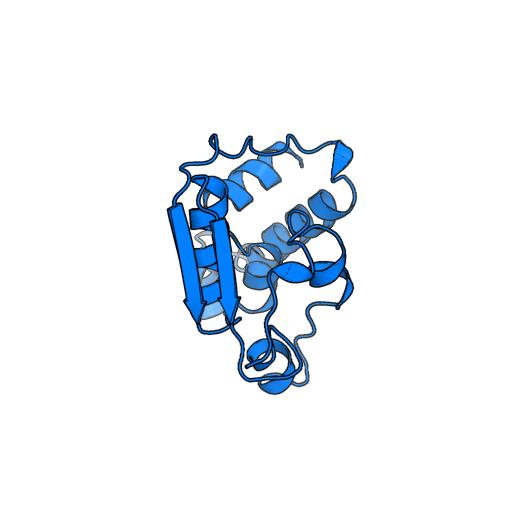00 107 VAL A C 1
ATOM 786 O O . VAL A 1 107 ? -1.590 -13.968 4.919 1.00 62.00 107 VAL A O 1
ATOM 789 N N . ALA A 1 108 ? -3.045 -14.671 6.437 1.00 43.56 108 ALA A N 1
ATOM 790 C CA . ALA A 1 108 ? -2.902 -16.091 6.090 1.00 43.56 108 ALA A CA 1
ATOM 791 C C . ALA A 1 108 ? -3.150 -16.438 4.603 1.00 43.56 108 ALA A C 1
ATOM 793 O O . ALA A 1 108 ? -2.565 -17.403 4.105 1.00 43.56 108 ALA A O 1
ATOM 794 N N . CYS A 1 109 ? -3.955 -15.662 3.863 1.00 43.22 109 CYS A N 1
ATOM 795 C CA . CYS A 1 109 ? -4.126 -15.859 2.412 1.00 43.22 109 CYS A CA 1
ATOM 796 C C . CYS A 1 109 ? -2.826 -15.603 1.622 1.00 43.22 109 CYS A C 1
ATOM 798 O O . CYS A 1 109 ? -2.635 -16.174 0.552 1.00 43.22 109 CYS A O 1
ATOM 800 N N . TRP A 1 110 ? -1.904 -14.800 2.163 1.00 47.69 110 TRP A N 1
ATOM 801 C CA . TRP A 1 110 ? -0.603 -14.528 1.547 1.00 47.69 110 TRP A CA 1
ATOM 802 C C . TRP A 1 110 ? 0.394 -15.672 1.742 1.00 47.69 110 TRP A C 1
ATOM 804 O O . TRP A 1 110 ? 1.209 -15.934 0.866 1.00 47.69 110 TRP A O 1
ATOM 814 N N . TYR A 1 111 ? 0.325 -16.380 2.872 1.00 41.28 111 TYR A N 1
ATOM 815 C CA . TYR A 1 111 ? 1.230 -17.498 3.160 1.00 41.28 111 TYR A CA 1
ATOM 816 C C . TYR A 1 111 ? 0.826 -18.805 2.471 1.00 41.28 111 TYR A C 1
ATOM 818 O O . TYR A 1 111 ? 1.678 -19.660 2.250 1.00 41.28 111 TYR A O 1
ATOM 826 N N . THR A 1 112 ? -0.464 -18.991 2.173 1.00 33.00 112 THR A N 1
ATOM 827 C CA . THR A 1 112 ? -1.005 -20.314 1.813 1.00 33.00 112 THR A CA 1
ATOM 828 C C . THR A 1 112 ? -1.264 -20.522 0.321 1.00 33.00 112 THR A C 1
ATOM 830 O O . THR A 1 112 ? -1.246 -21.667 -0.118 1.00 33.00 112 THR A O 1
ATOM 833 N N . ALA A 1 113 ? -1.434 -19.464 -0.480 1.00 36.41 113 ALA A N 1
ATOM 834 C CA . ALA A 1 113 ? -1.740 -19.610 -1.909 1.00 36.41 113 ALA A CA 1
ATOM 835 C C . ALA A 1 113 ? -0.502 -19.774 -2.8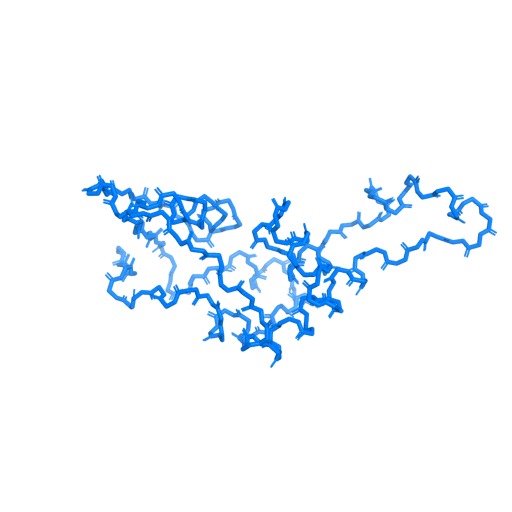15 1.00 36.41 113 ALA A C 1
ATOM 837 O O . ALA A 1 113 ? -0.615 -20.290 -3.922 1.00 36.41 113 ALA A O 1
ATOM 838 N N . SER A 1 114 ? 0.691 -19.382 -2.363 1.00 37.94 114 SER A N 1
ATOM 839 C CA . SER A 1 114 ? 1.906 -19.469 -3.176 1.00 37.94 114 SER A CA 1
ATOM 840 C C . SER A 1 114 ? 3.089 -19.939 -2.346 1.00 37.94 114 SER A C 1
ATOM 842 O O . SER A 1 114 ? 3.708 -19.161 -1.624 1.00 37.94 114 SER A O 1
ATOM 844 N N . ARG A 1 115 ? 3.463 -21.208 -2.511 1.00 32.56 115 ARG A N 1
ATOM 845 C CA . ARG A 1 115 ? 4.632 -21.846 -1.880 1.00 32.56 115 ARG A CA 1
ATOM 846 C C . ARG A 1 115 ? 5.985 -21.195 -2.256 1.00 32.56 115 ARG A C 1
ATOM 848 O O . ARG A 1 115 ? 7.021 -21.669 -1.805 1.00 32.56 115 ARG A O 1
ATOM 855 N N . SER A 1 116 ? 5.977 -20.118 -3.051 1.00 32.41 116 SER A N 1
ATOM 856 C CA . SER A 1 116 ? 7.160 -19.486 -3.654 1.00 32.41 116 SER A CA 1
ATOM 857 C C . SER A 1 116 ? 7.235 -17.955 -3.520 1.00 32.41 116 SER A C 1
ATOM 859 O O . SER A 1 116 ? 8.299 -17.400 -3.772 1.00 32.41 116 SER A O 1
ATOM 861 N N . PHE A 1 117 ? 6.174 -17.253 -3.097 1.00 38.72 117 PHE A N 1
ATOM 862 C CA . PHE A 1 117 ? 6.190 -15.786 -2.950 1.00 38.72 117 PHE A CA 1
ATOM 863 C C . PHE A 1 117 ? 6.149 -15.392 -1.474 1.00 38.72 117 PHE A C 1
ATOM 865 O O . PHE A 1 117 ? 5.117 -15.030 -0.913 1.00 38.72 117 PHE A O 1
ATOM 872 N N . VAL A 1 118 ? 7.303 -15.498 -0.819 1.00 44.56 118 VAL A N 1
ATOM 873 C CA . VAL A 1 118 ? 7.459 -15.119 0.586 1.00 44.56 118 VAL A CA 1
ATOM 874 C C . VAL A 1 118 ? 7.708 -13.613 0.664 1.00 44.56 118 VAL A C 1
ATOM 876 O O . VAL A 1 118 ? 8.806 -13.148 0.374 1.00 44.56 118 VAL A O 1
ATOM 879 N N . CYS A 1 119 ? 6.710 -12.841 1.102 1.00 39.09 119 CYS A N 1
ATOM 880 C CA . CYS A 1 119 ? 6.991 -11.549 1.730 1.00 39.09 119 CYS A CA 1
ATOM 881 C C . CYS A 1 119 ? 7.625 -11.852 3.103 1.00 39.09 119 CYS A C 1
ATOM 883 O O . CYS A 1 119 ? 6.964 -12.485 3.934 1.00 39.09 119 CYS A O 1
ATOM 885 N N . PRO A 1 120 ? 8.901 -11.501 3.360 1.00 42.53 120 PRO A N 1
ATOM 886 C CA . PRO A 1 120 ? 9.570 -11.907 4.593 1.00 42.53 120 PRO A CA 1
ATOM 887 C C . PRO A 1 120 ? 8.836 -11.368 5.831 1.00 42.53 120 PRO A C 1
ATOM 889 O O . PRO A 1 120 ? 8.410 -10.214 5.848 1.00 42.53 120 PRO A O 1
ATOM 892 N N . ARG A 1 121 ? 8.741 -12.156 6.914 1.00 40.44 121 ARG A N 1
ATOM 893 C CA . ARG A 1 121 ? 8.064 -11.753 8.174 1.00 40.44 121 ARG A CA 1
ATOM 894 C C . ARG A 1 121 ? 8.515 -10.387 8.713 1.00 40.44 121 ARG A C 1
ATOM 896 O O . ARG A 1 121 ? 7.718 -9.675 9.319 1.00 40.44 121 ARG A O 1
ATOM 903 N N . ARG A 1 122 ? 9.766 -9.995 8.435 1.00 41.03 122 ARG A N 1
ATOM 904 C CA . ARG A 1 122 ? 10.357 -8.683 8.762 1.00 41.03 122 ARG A CA 1
ATOM 905 C C . ARG A 1 122 ? 9.498 -7.489 8.312 1.00 41.03 122 ARG A C 1
ATOM 907 O O . ARG A 1 122 ? 9.502 -6.463 8.980 1.00 41.03 122 ARG A O 1
ATOM 914 N N . TRP A 1 123 ? 8.733 -7.635 7.234 1.00 43.84 123 TRP A N 1
ATOM 915 C CA . TRP A 1 123 ? 7.942 -6.566 6.615 1.00 43.84 123 TRP A CA 1
ATOM 916 C C . TRP A 1 123 ? 6.636 -6.271 7.351 1.00 43.84 123 TRP A C 1
ATOM 918 O O . TRP A 1 123 ? 6.174 -5.136 7.367 1.00 43.84 123 TRP A O 1
ATOM 928 N N . TYR A 1 124 ? 6.076 -7.274 8.027 1.00 46.38 124 TYR A N 1
ATOM 929 C CA . TYR A 1 124 ? 4.877 -7.109 8.848 1.00 46.38 124 TYR A CA 1
ATOM 930 C C . TYR A 1 124 ? 5.199 -6.796 10.318 1.00 46.38 124 TYR A C 1
ATOM 932 O O . TYR A 1 124 ? 4.330 -6.320 11.040 1.00 46.38 124 TYR A O 1
ATOM 940 N N . GLY A 1 125 ? 6.445 -7.019 10.757 1.00 35.16 125 GLY A N 1
ATOM 941 C CA . GLY A 1 125 ? 6.903 -6.700 12.116 1.00 35.16 125 GLY A CA 1
ATOM 942 C C . GLY A 1 125 ? 7.666 -5.376 12.266 1.00 35.16 125 GLY A C 1
ATOM 943 O O . GLY A 1 125 ? 7.807 -4.899 13.387 1.00 35.16 125 GLY A O 1
ATOM 944 N N . GLY A 1 126 ? 8.175 -4.789 11.172 1.00 26.64 126 GLY A N 1
ATOM 945 C CA . GLY A 1 126 ? 9.224 -3.758 11.234 1.00 26.64 126 GLY A CA 1
ATOM 946 C C . GLY A 1 126 ? 8.829 -2.302 10.961 1.00 26.64 126 GLY A C 1
ATOM 947 O O . GLY A 1 126 ? 9.666 -1.429 11.149 1.00 26.64 126 GLY A O 1
ATOM 948 N N . GLY A 1 127 ? 7.602 -2.001 10.528 1.00 31.91 127 GLY A N 1
ATOM 949 C CA . GLY A 1 127 ? 7.281 -0.625 10.106 1.00 31.91 127 GLY A CA 1
ATOM 950 C C . GLY A 1 127 ? 5.809 -0.288 9.888 1.00 31.91 127 GLY A C 1
ATOM 951 O O . GLY A 1 127 ? 5.498 0.823 9.463 1.00 31.91 127 GLY A O 1
ATOM 952 N N . ALA A 1 128 ? 4.883 -1.199 10.192 1.00 35.00 128 ALA A N 1
ATOM 953 C CA . ALA A 1 128 ? 3.475 -0.831 10.264 1.00 35.00 128 ALA A CA 1
ATOM 954 C C . ALA A 1 128 ? 3.300 0.137 11.457 1.00 35.00 128 ALA A C 1
ATOM 956 O O . ALA A 1 128 ? 3.863 -0.146 12.520 1.00 35.00 128 ALA A O 1
ATOM 957 N N . PRO A 1 129 ? 2.595 1.280 11.314 1.00 32.88 129 PRO A N 1
ATOM 958 C CA . PRO A 1 129 ? 2.458 2.268 12.384 1.00 32.88 129 PRO A CA 1
ATOM 959 C C . PRO A 1 129 ? 1.926 1.561 13.618 1.00 32.88 129 PRO A C 1
ATOM 961 O O . PRO A 1 129 ? 0.783 1.144 13.578 1.00 32.88 129 PRO A O 1
ATOM 964 N N . ARG A 1 130 ? 2.783 1.360 14.636 1.00 31.73 130 ARG A N 1
ATOM 965 C CA . ARG A 1 130 ? 2.577 0.572 15.867 1.00 31.73 130 ARG A CA 1
ATOM 966 C C . ARG A 1 130 ? 1.097 0.230 16.101 1.00 31.73 130 ARG A C 1
ATOM 968 O O . ARG A 1 130 ? 0.430 0.876 16.910 1.00 31.73 130 ARG A O 1
ATOM 975 N N . TRP A 1 131 ? 0.584 -0.771 15.379 1.00 38.72 131 TRP A N 1
ATOM 976 C CA . TRP A 1 131 ? -0.802 -1.200 15.504 1.00 38.72 131 TRP A CA 1
ATOM 977 C C . TRP A 1 131 ? -0.823 -1.941 16.822 1.00 38.72 131 TRP A C 1
ATOM 979 O O . TRP A 1 131 ? -0.250 -3.027 16.926 1.00 38.72 131 TRP A O 1
ATOM 989 N N . ARG A 1 132 ? -1.312 -1.270 17.872 1.00 26.52 132 ARG A N 1
ATOM 990 C CA . ARG A 1 132 ? -1.202 -1.772 19.243 1.00 26.52 132 ARG A CA 1
ATOM 991 C C . ARG A 1 132 ? -1.654 -3.237 19.267 1.00 26.52 132 ARG A C 1
ATOM 993 O O . ARG A 1 132 ? -2.707 -3.529 18.705 1.00 26.52 132 ARG A O 1
ATOM 1000 N N . PRO A 1 133 ? -0.925 -4.136 19.950 1.00 30.97 133 PRO A N 1
ATOM 1001 C CA . PRO A 1 133 ? -1.330 -5.534 20.107 1.00 30.97 133 PRO A CA 1
ATOM 1002 C C . PRO A 1 133 ? -2.785 -5.693 20.580 1.00 30.97 133 PRO A C 1
ATOM 1004 O O . PRO A 1 133 ? -3.461 -6.640 20.206 1.00 30.97 133 PRO A O 1
ATOM 1007 N N . SER A 1 134 ? -3.306 -4.710 21.323 1.00 31.11 134 SER A N 1
ATOM 1008 C CA . SER A 1 134 ? -4.693 -4.647 21.796 1.00 31.11 134 SER A CA 1
ATOM 1009 C C . SER A 1 134 ? -5.766 -4.473 20.709 1.00 31.11 134 SER A C 1
ATOM 1011 O O . SER A 1 134 ? -6.950 -4.551 21.027 1.00 31.11 134 SER A O 1
ATOM 1013 N N . ALA A 1 135 ? -5.387 -4.167 19.464 1.00 35.47 135 ALA A N 1
ATOM 1014 C CA . ALA A 1 135 ? -6.300 -4.015 18.328 1.00 35.47 135 ALA A CA 1
ATOM 1015 C C . ALA A 1 135 ? -6.575 -5.341 17.596 1.00 35.47 135 ALA A C 1
ATOM 1017 O O . ALA A 1 135 ? -7.389 -5.368 16.677 1.00 35.47 135 ALA A O 1
ATOM 1018 N N . TRP A 1 136 ? -5.918 -6.426 18.011 1.00 41.69 136 TRP A N 1
ATOM 1019 C CA . TRP A 1 136 ? -6.142 -7.765 17.488 1.00 41.69 136 TRP A CA 1
ATOM 1020 C C . TRP A 1 136 ? -6.940 -8.545 18.523 1.00 41.69 136 TRP A C 1
ATOM 1022 O O . TRP A 1 136 ? -6.417 -8.946 19.562 1.00 41.69 136 TRP A O 1
ATOM 1032 N N . ARG A 1 137 ? -8.232 -8.728 18.262 1.00 30.16 137 ARG A N 1
ATOM 1033 C CA . ARG A 1 137 ? -9.024 -9.725 18.980 1.00 30.16 137 ARG A CA 1
ATOM 1034 C C . ARG A 1 137 ? -9.244 -10.881 18.023 1.00 30.16 137 ARG A C 1
ATOM 1036 O O . ARG A 1 137 ? -9.961 -10.727 17.037 1.00 30.16 137 ARG A O 1
ATOM 1043 N N . CYS A 1 138 ? -8.598 -12.008 18.312 1.00 26.70 138 CYS A N 1
ATOM 1044 C CA . CYS A 1 138 ? -9.071 -13.287 17.803 1.00 26.70 138 CYS A CA 1
ATOM 1045 C C . CYS A 1 138 ? -10.480 -13.485 18.369 1.00 26.70 138 CYS A C 1
ATOM 1047 O O . CYS A 1 138 ? -10.669 -13.361 19.583 1.00 26.70 138 CYS A O 1
ATOM 1049 N N . GLY A 1 139 ? -11.448 -13.671 17.473 1.00 28.30 139 GLY A N 1
ATOM 1050 C CA . GLY A 1 139 ? -12.768 -14.181 17.834 1.00 28.30 139 GLY A CA 1
ATOM 1051 C C . GLY A 1 139 ? -12.692 -15.658 18.174 1.00 28.30 139 GLY A C 1
ATOM 1052 O O . GLY A 1 139 ? -11.790 -16.331 17.623 1.00 28.30 139 GLY A O 1
#

Mean predicted aligned error: 10.15 Å